Protein AF-A0A4Q6II82-F1 (afdb_monomer)

Nearest PDB structures (foldseek):
  4q05-assembly1_B  TM=6.747E-01  e=1.453E+00  uncultured bacterium
  6sfb-assembly1_A  TM=3.828E-01  e=8.451E+00  Homo sapiens
  5gsa-assembly1_A  TM=3.468E-01  e=8.451E+00  Homo sapiens

pLDDT: mean 82.4, std 13.66, range [38.03, 94.25]

Sequence (100 aa):
MAVDDGSLKSLLQQRRLFLMPERRRTAVVVYVCVDDGFPGGFPVGRVIPSEAGTWSAYARVRPGHVFTDDRVSAGLPSLKEAVRAVVDHAHFGDVQATHR

Radius of gyration: 13.3 Å; Cα contacts (8 Å, |Δi|>4): 180; chains: 1; bounding box: 32×28×43 Å

Mean predicted aligned error: 6.78 Å

Secondary structure (DSSP, 8-state):
----HHHHHHHHHHTTEEEEEEE-SS-EEEEEEE--SSTT-EEEEEEEE-TTS-EEEEE--STT--TTS-EEEEEESSHHHHHHHHHHH---HHHHHTT-

Structure (mmCIF, N/CA/C/O backbone):
data_AF-A0A4Q6II82-F1
#
_entry.id   AF-A0A4Q6II82-F1
#
loop_
_atom_site.group_PDB
_atom_site.id
_atom_site.type_symbol
_atom_site.label_atom_id
_atom_site.label_alt_id
_atom_site.label_comp_id
_atom_site.label_asym_id
_atom_site.label_entity_id
_atom_site.label_seq_id
_atom_site.pdbx_PDB_ins_code
_atom_site.Cartn_x
_atom_site.Cartn_y
_atom_site.Cartn_z
_atom_site.occupancy
_atom_site.B_iso_or_equiv
_atom_site.auth_seq_id
_atom_site.auth_comp_id
_atom_site.auth_asym_id
_atom_site.auth_atom_id
_atom_site.pdbx_PDB_model_num
ATOM 1 N N . MET A 1 1 ? -1.664 -1.629 24.438 1.00 38.03 1 MET A N 1
ATOM 2 C CA . MET A 1 1 ? -1.399 -2.475 23.255 1.00 38.03 1 MET A CA 1
ATOM 3 C C . MET A 1 1 ? -0.543 -1.678 22.278 1.00 38.03 1 MET A C 1
ATOM 5 O O . MET A 1 1 ? -1.080 -0.963 21.449 1.00 38.03 1 MET A O 1
ATOM 9 N N . ALA A 1 2 ? 0.780 -1.723 22.436 1.00 46.97 2 ALA A N 1
ATOM 10 C CA . ALA A 1 2 ? 1.733 -1.061 21.546 1.00 46.97 2 ALA A CA 1
ATOM 11 C C . ALA A 1 2 ? 2.468 -2.158 20.773 1.00 46.97 2 ALA A C 1
ATOM 13 O O . ALA A 1 2 ? 3.556 -2.575 2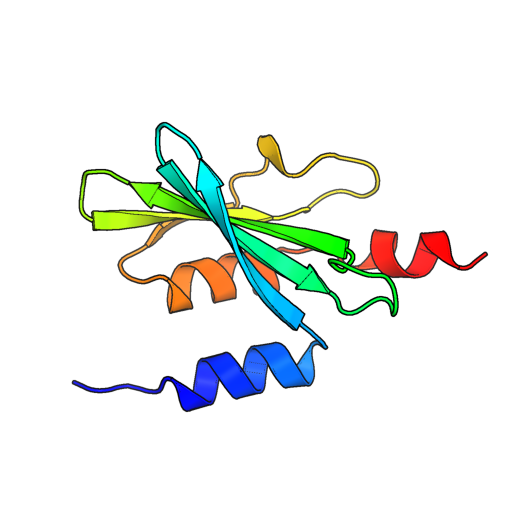1.153 1.00 46.97 2 ALA A O 1
ATOM 14 N N . VAL A 1 3 ? 1.805 -2.719 19.760 1.00 46.25 3 VAL A N 1
ATOM 15 C CA . VAL A 1 3 ? 2.374 -3.801 18.948 1.00 46.25 3 VAL A CA 1
ATOM 16 C C . VAL A 1 3 ? 2.920 -3.216 17.644 1.00 46.25 3 VAL A C 1
ATOM 18 O O . VAL A 1 3 ? 2.347 -3.332 16.559 1.00 46.25 3 VAL A O 1
ATOM 21 N N . ASP A 1 4 ? 4.113 -2.650 17.811 1.00 60.12 4 ASP A N 1
ATOM 22 C CA . ASP A 1 4 ? 5.253 -2.847 16.917 1.00 60.12 4 ASP A CA 1
ATOM 23 C C . ASP A 1 4 ? 5.324 -1.985 15.637 1.00 60.12 4 ASP A C 1
ATOM 25 O O . ASP A 1 4 ? 5.071 -2.461 14.524 1.00 60.12 4 ASP A O 1
ATOM 29 N N . ASP A 1 5 ? 5.746 -0.725 15.792 1.00 62.34 5 ASP A N 1
ATOM 30 C CA . ASP A 1 5 ? 6.299 0.096 14.698 1.00 62.34 5 ASP A CA 1
ATOM 31 C C . ASP A 1 5 ? 7.575 -0.530 14.095 1.00 62.34 5 ASP A C 1
ATOM 33 O O . ASP A 1 5 ? 7.860 -0.365 12.905 1.00 62.34 5 ASP A O 1
ATOM 37 N N . GLY A 1 6 ? 8.316 -1.313 14.891 1.00 70.44 6 GLY A N 1
ATOM 38 C CA . GLY A 1 6 ? 9.526 -2.023 14.468 1.00 70.44 6 GLY A CA 1
ATOM 39 C C . GLY A 1 6 ? 9.254 -3.027 13.349 1.00 70.44 6 GLY A C 1
ATOM 40 O O . GLY A 1 6 ? 9.936 -3.016 12.330 1.00 70.44 6 GLY A O 1
ATOM 41 N N . SER A 1 7 ? 8.193 -3.822 13.474 1.00 82.19 7 SER A N 1
ATOM 42 C CA . SER A 1 7 ? 7.794 -4.834 12.494 1.00 82.19 7 SER A CA 1
ATOM 43 C C . SER A 1 7 ? 7.440 -4.234 11.131 1.00 82.19 7 SER A C 1
ATOM 45 O O . SER A 1 7 ? 7.767 -4.826 10.102 1.00 82.19 7 SER A O 1
ATOM 47 N N . LEU A 1 8 ? 6.799 -3.059 11.098 1.00 83.88 8 LEU A N 1
ATOM 48 C CA . LEU A 1 8 ? 6.509 -2.378 9.835 1.00 83.88 8 LEU A CA 1
ATOM 49 C C . LEU A 1 8 ? 7.793 -1.837 9.202 1.00 83.88 8 LEU A C 1
ATOM 51 O O . LEU A 1 8 ? 8.022 -2.034 8.012 1.00 83.88 8 LEU A O 1
ATOM 55 N N . LYS A 1 9 ? 8.658 -1.206 10.001 1.00 85.56 9 LYS A N 1
ATOM 56 C CA . LYS A 1 9 ? 9.949 -0.698 9.528 1.00 85.56 9 LYS A CA 1
ATOM 57 C C . LYS A 1 9 ? 10.828 -1.818 8.967 1.00 85.56 9 LYS A C 1
ATOM 59 O O . LYS A 1 9 ? 11.383 -1.655 7.884 1.00 85.56 9 LYS A O 1
ATOM 64 N N . SER A 1 10 ? 10.908 -2.959 9.652 1.00 87.56 10 SER A N 1
ATOM 65 C CA . SER A 1 10 ? 11.648 -4.132 9.178 1.00 87.56 10 SER A CA 1
ATOM 66 C C . SER A 1 10 ? 11.079 -4.678 7.870 1.00 87.56 10 SER A C 1
ATOM 68 O O . SER A 1 10 ? 11.853 -4.938 6.953 1.00 87.56 10 SER A O 1
ATOM 70 N N . LEU A 1 11 ? 9.749 -4.788 7.744 1.00 87.31 11 LEU A N 1
ATOM 71 C CA . LEU A 1 11 ? 9.097 -5.217 6.501 1.00 87.31 11 LEU A CA 1
ATOM 72 C C . LEU A 1 11 ? 9.459 -4.295 5.329 1.00 87.31 11 LEU A C 1
ATOM 74 O O . LEU A 1 11 ? 9.827 -4.768 4.254 1.00 87.31 11 LEU A O 1
ATOM 78 N N . LEU A 1 12 ? 9.375 -2.980 5.548 1.00 88.94 12 LEU A N 1
ATOM 79 C CA . LEU A 1 12 ? 9.701 -1.988 4.529 1.00 88.94 12 LEU A CA 1
ATOM 80 C C . LEU A 1 12 ? 11.175 -2.091 4.118 1.00 88.94 12 LEU A C 1
ATOM 82 O O . LEU A 1 12 ? 11.474 -2.209 2.935 1.00 88.94 12 LEU A O 1
ATOM 86 N N . GLN A 1 13 ? 12.096 -2.159 5.080 1.00 88.62 13 GLN A N 1
ATOM 87 C CA . GLN A 1 13 ? 13.530 -2.297 4.807 1.00 88.62 13 GLN A CA 1
ATOM 88 C C . GLN A 1 13 ? 13.868 -3.585 4.046 1.00 88.62 13 GLN A C 1
ATOM 90 O O . GLN A 1 13 ? 14.606 -3.538 3.064 1.00 88.62 13 GLN A O 1
ATOM 95 N N . GLN A 1 14 ? 13.295 -4.725 4.445 1.00 87.81 14 GLN A N 1
ATOM 96 C CA . GLN A 1 14 ? 13.513 -6.022 3.788 1.00 87.81 14 GLN A CA 1
ATOM 97 C C . GLN A 1 14 ? 13.097 -6.026 2.314 1.00 87.81 14 GLN A C 1
ATOM 99 O O . GLN A 1 14 ? 13.660 -6.767 1.510 1.00 87.81 14 GLN A O 1
ATOM 104 N N . ARG A 1 15 ? 12.096 -5.220 1.959 1.00 84.94 15 ARG A N 1
ATOM 105 C CA . ARG A 1 15 ? 11.563 -5.112 0.598 1.00 84.94 15 ARG A CA 1
ATOM 106 C C . ARG A 1 15 ? 12.074 -3.876 -0.146 1.00 84.94 15 ARG A C 1
ATOM 108 O O . ARG A 1 15 ? 11.606 -3.622 -1.250 1.00 84.94 15 ARG A O 1
ATOM 115 N N . ARG A 1 16 ? 13.021 -3.124 0.437 1.00 90.12 16 ARG A N 1
ATOM 116 C CA . ARG A 1 16 ? 13.496 -1.825 -0.074 1.00 90.12 16 ARG A CA 1
ATOM 117 C C . ARG A 1 16 ? 12.338 -0.867 -0.378 1.00 90.12 16 ARG A C 1
ATOM 119 O O . ARG A 1 16 ? 12.289 -0.236 -1.426 1.00 90.12 16 ARG A O 1
ATOM 126 N N . LEU A 1 17 ? 11.382 -0.797 0.540 1.00 91.88 17 LEU A N 1
ATOM 127 C CA . LEU A 1 17 ? 10.202 0.051 0.450 1.00 91.88 17 LEU A CA 1
ATOM 128 C C . LEU A 1 17 ? 10.311 1.257 1.373 1.00 91.88 17 LEU A C 1
ATOM 130 O O . LEU A 1 17 ? 10.937 1.203 2.433 1.00 91.88 17 LEU A O 1
ATOM 134 N N . PHE A 1 18 ? 9.597 2.316 1.017 1.00 92.81 18 PHE A N 1
ATOM 135 C CA . PHE A 1 18 ? 9.360 3.461 1.881 1.00 92.81 18 PHE A CA 1
ATOM 136 C C . PHE A 1 18 ? 7.937 3.995 1.711 1.00 92.81 18 PHE A C 1
ATOM 138 O O . PHE A 1 18 ? 7.247 3.713 0.728 1.00 92.81 18 PHE A O 1
ATOM 145 N N . LEU A 1 19 ? 7.489 4.751 2.712 1.00 92.88 19 LEU A N 1
ATOM 146 C CA . LEU A 1 19 ? 6.180 5.393 2.709 1.00 92.88 19 LEU A CA 1
ATOM 147 C C . LEU A 1 19 ? 6.329 6.855 2.304 1.00 92.88 19 LEU A C 1
ATOM 149 O O . LEU A 1 19 ? 7.126 7.581 2.897 1.00 92.88 19 LEU A O 1
ATOM 153 N N . MET A 1 20 ? 5.527 7.289 1.336 1.00 92.50 20 MET A N 1
ATOM 154 C CA . MET A 1 20 ? 5.496 8.673 0.876 1.00 92.50 20 MET A CA 1
ATOM 155 C C . MET A 1 20 ? 4.094 9.260 1.090 1.00 92.50 20 MET A C 1
ATOM 157 O O . MET A 1 20 ? 3.183 8.980 0.306 1.00 92.50 20 MET A O 1
ATOM 161 N N . PRO A 1 21 ? 3.876 10.043 2.162 1.00 91.56 21 PRO A N 1
ATOM 162 C CA . PRO A 1 21 ? 2.603 10.711 2.389 1.00 91.56 21 PRO A CA 1
ATOM 163 C C . PRO A 1 21 ? 2.434 11.902 1.435 1.00 91.56 21 PRO A C 1
ATOM 165 O O . PRO A 1 21 ? 3.249 12.819 1.409 1.00 91.56 21 PRO A O 1
ATOM 168 N N . GLU A 1 22 ? 1.331 11.920 0.697 1.00 90.25 22 GLU A N 1
ATOM 169 C CA . GLU A 1 22 ? 0.887 13.027 -0.143 1.00 90.25 22 GLU A CA 1
ATOM 170 C C . GLU A 1 22 ? -0.415 13.597 0.433 1.00 90.25 22 GLU A C 1
ATOM 172 O O . GLU A 1 22 ? -1.441 12.916 0.528 1.00 90.25 22 GLU A O 1
ATOM 177 N N . ARG A 1 23 ? -0.393 14.874 0.821 1.00 85.44 23 ARG A N 1
ATOM 178 C CA . ARG A 1 23 ? -1.612 15.588 1.212 1.00 85.44 23 ARG A CA 1
ATOM 179 C C . ARG A 1 23 ? -2.300 16.108 -0.042 1.00 85.44 23 ARG A C 1
ATOM 181 O O . ARG A 1 23 ? -1.781 17.001 -0.706 1.00 85.44 23 ARG A O 1
ATOM 188 N N . ARG A 1 24 ? -3.487 15.585 -0.342 1.00 80.69 24 ARG A N 1
ATOM 189 C CA . ARG A 1 24 ? -4.381 16.146 -1.358 1.00 80.69 24 ARG A CA 1
ATOM 190 C C . ARG A 1 24 ? -5.432 17.024 -0.691 1.00 80.69 24 ARG A C 1
ATOM 192 O O . ARG A 1 24 ? -5.667 16.926 0.509 1.00 80.69 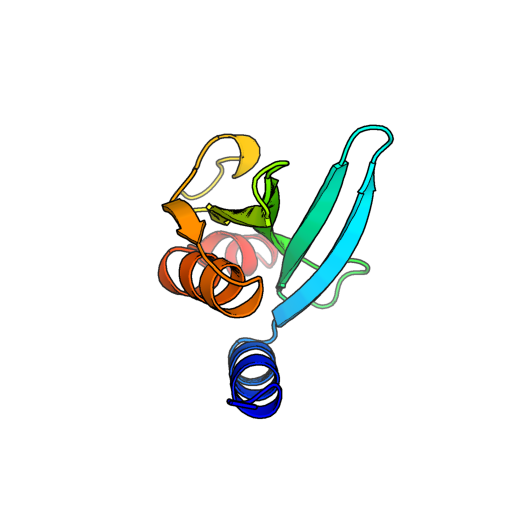24 ARG A O 1
ATOM 199 N N . ARG A 1 25 ? -6.082 17.885 -1.480 1.00 77.62 25 ARG A N 1
ATOM 200 C CA . ARG A 1 25 ? -7.099 18.833 -0.984 1.00 77.62 25 ARG A CA 1
ATOM 201 C C . ARG A 1 25 ? -8.243 18.157 -0.216 1.00 77.62 25 ARG A C 1
ATOM 203 O O . ARG A 1 25 ? -8.835 18.795 0.641 1.00 77.62 25 ARG A O 1
ATOM 210 N N . THR A 1 26 ? -8.542 16.897 -0.529 1.00 75.44 26 THR A N 1
ATOM 211 C CA . THR A 1 26 ? -9.690 16.151 0.007 1.00 75.44 26 THR A CA 1
ATOM 212 C C . THR A 1 26 ? -9.310 14.931 0.848 1.00 75.44 26 THR A C 1
ATOM 214 O O . THR A 1 26 ? -10.177 14.377 1.509 1.00 75.44 26 THR A O 1
ATOM 217 N N . ALA A 1 27 ? -8.047 14.487 0.831 1.00 79.31 27 ALA A N 1
ATOM 218 C CA . ALA A 1 27 ? -7.607 13.298 1.564 1.00 79.31 27 ALA A CA 1
ATOM 219 C C . ALA A 1 27 ? -6.080 13.244 1.717 1.00 79.31 27 ALA A C 1
ATOM 221 O O . ALA A 1 27 ? -5.332 13.788 0.901 1.00 79.31 27 ALA A O 1
ATOM 222 N N . VAL A 1 28 ? -5.610 12.519 2.732 1.00 87.88 28 VAL A N 1
ATOM 223 C CA . VAL A 1 28 ? -4.210 12.088 2.824 1.00 87.88 28 VAL A CA 1
ATOM 224 C C . VAL A 1 28 ? -4.074 10.766 2.081 1.00 87.88 28 VAL A C 1
ATOM 226 O O . VAL A 1 28 ? -4.803 9.827 2.367 1.00 87.88 28 VAL A O 1
ATOM 229 N N . VAL A 1 29 ? -3.139 10.672 1.144 1.00 90.94 29 VAL A N 1
ATOM 230 C CA . VAL A 1 29 ? -2.786 9.414 0.478 1.00 90.94 29 VAL A CA 1
ATOM 231 C C . VAL A 1 29 ? -1.389 9.034 0.934 1.00 90.94 29 VAL A C 1
ATOM 233 O O . VAL A 1 29 ? -0.500 9.876 0.954 1.00 90.94 29 VAL A O 1
ATOM 236 N N . VAL A 1 30 ? -1.172 7.780 1.310 1.00 93.31 30 VAL A N 1
ATOM 237 C CA . VAL A 1 30 ? 0.171 7.278 1.618 1.00 93.31 30 VAL A CA 1
ATOM 238 C C . VAL A 1 30 ? 0.557 6.301 0.521 1.00 93.31 30 VAL A C 1
ATOM 240 O O . VAL A 1 30 ? -0.056 5.243 0.396 1.00 93.31 30 VAL A O 1
ATOM 243 N N . TYR A 1 31 ? 1.552 6.652 -0.289 1.00 92.25 31 TYR A N 1
ATOM 244 C CA . TYR A 1 31 ? 2.096 5.725 -1.277 1.00 92.25 31 TYR A CA 1
ATOM 245 C C . TYR A 1 31 ? 3.076 4.770 -0.617 1.00 92.25 31 TYR A C 1
ATOM 247 O O . TYR A 1 31 ? 3.829 5.151 0.282 1.00 92.25 31 TYR A O 1
ATOM 255 N N . VAL A 1 32 ? 3.058 3.532 -1.094 1.00 92.12 32 VAL A N 1
ATOM 256 C CA . VAL A 1 32 ? 4.082 2.532 -0.816 1.00 92.12 32 VAL A CA 1
ATOM 257 C C . VAL A 1 32 ? 4.961 2.482 -2.056 1.00 92.12 32 VAL A C 1
ATOM 259 O O . VAL A 1 32 ? 4.504 2.064 -3.124 1.00 92.12 32 VAL A O 1
ATOM 262 N N . CYS A 1 33 ? 6.195 2.954 -1.925 1.00 91.50 33 CYS A N 1
ATOM 263 C CA . CYS A 1 33 ? 7.139 3.058 -3.029 1.00 91.50 33 CYS A CA 1
ATOM 264 C C . CYS A 1 33 ? 8.294 2.083 -2.834 1.00 91.50 33 CYS A C 1
ATOM 266 O O . CYS A 1 33 ? 8.760 1.891 -1.712 1.00 91.50 33 CYS A O 1
ATOM 268 N N . VAL A 1 34 ? 8.764 1.498 -3.931 1.00 90.12 34 VAL A N 1
ATOM 269 C CA . VAL A 1 34 ? 10.049 0.804 -3.990 1.00 90.12 34 VAL A CA 1
ATOM 270 C C . VAL A 1 34 ? 11.145 1.826 -4.232 1.00 90.12 34 VAL A C 1
ATOM 272 O O . VAL A 1 34 ? 11.002 2.713 -5.070 1.00 90.12 34 VAL A O 1
ATOM 275 N N . ASP A 1 35 ? 12.240 1.686 -3.498 1.00 88.88 35 ASP A N 1
ATOM 276 C CA . ASP A 1 35 ? 13.498 2.347 -3.801 1.00 88.88 35 ASP A CA 1
ATOM 277 C C . ASP A 1 35 ? 14.133 1.700 -5.042 1.00 88.88 35 ASP A C 1
ATOM 279 O O . ASP A 1 35 ? 14.771 0.644 -4.978 1.00 88.88 35 ASP A O 1
ATOM 283 N N . ASP A 1 36 ? 13.916 2.340 -6.185 1.00 83.31 36 ASP A N 1
ATOM 284 C CA . ASP A 1 36 ? 14.463 2.000 -7.500 1.00 83.31 36 ASP A CA 1
ATOM 285 C C . ASP A 1 36 ? 15.708 2.841 -7.852 1.00 83.31 36 ASP A C 1
ATOM 287 O O . ASP A 1 36 ? 16.239 2.739 -8.956 1.00 83.31 36 ASP A O 1
ATOM 291 N N . GLY A 1 37 ? 16.206 3.655 -6.911 1.00 84.31 37 GLY A N 1
ATOM 292 C CA . GLY A 1 37 ? 17.313 4.585 -7.132 1.00 84.31 37 GLY A CA 1
ATOM 293 C C . GLY A 1 37 ? 16.915 5.925 -7.765 1.00 84.31 37 GLY A C 1
ATOM 294 O O . GLY A 1 37 ? 17.787 6.781 -7.926 1.00 84.31 37 GLY A O 1
ATOM 295 N N . PHE A 1 38 ? 15.633 6.150 -8.084 1.00 82.69 38 PHE A N 1
ATOM 296 C CA . PHE A 1 38 ? 15.136 7.428 -8.596 1.00 82.69 38 PHE A CA 1
ATOM 297 C C . PHE A 1 38 ? 14.479 8.283 -7.498 1.00 82.69 38 PHE A C 1
ATOM 299 O O . PHE A 1 38 ? 13.904 7.761 -6.536 1.00 82.69 38 PHE A O 1
ATOM 306 N N . PRO A 1 39 ? 14.512 9.625 -7.624 1.00 82.31 39 PRO A N 1
ATOM 307 C CA . PRO A 1 39 ? 13.795 10.507 -6.710 1.00 82.31 39 PRO A CA 1
ATOM 308 C C . PRO A 1 39 ? 12.294 10.181 -6.671 1.00 82.31 39 PRO A C 1
ATOM 310 O O . PRO A 1 39 ? 11.612 10.245 -7.689 1.00 82.31 39 PRO A O 1
ATOM 313 N N . GLY A 1 40 ? 11.774 9.861 -5.484 1.00 82.62 40 GLY A N 1
ATOM 314 C CA . GLY A 1 40 ? 10.357 9.527 -5.278 1.00 82.62 40 GLY A CA 1
ATOM 315 C C . GLY A 1 40 ? 10.010 8.041 -5.421 1.00 82.62 40 GLY A C 1
ATOM 316 O O . GLY A 1 40 ? 8.936 7.641 -4.961 1.00 82.62 40 GLY A O 1
ATOM 317 N N . GLY A 1 41 ? 10.936 7.222 -5.934 1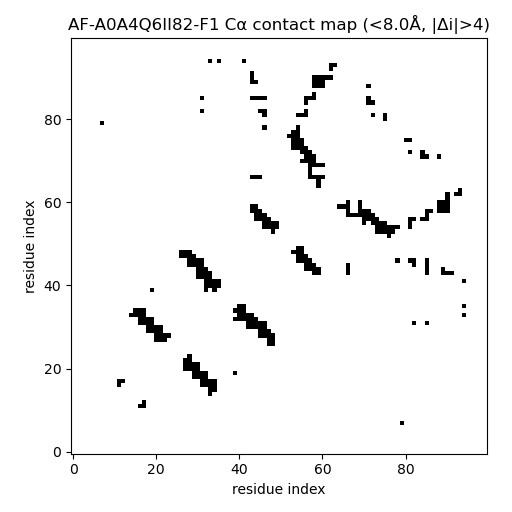.00 87.19 41 GLY A N 1
ATOM 318 C CA . GLY A 1 41 ? 10.784 5.774 -6.076 1.00 87.19 41 GLY A CA 1
ATOM 319 C C . GLY A 1 41 ? 9.673 5.344 -7.036 1.00 87.19 41 GLY A C 1
ATOM 320 O O . GLY A 1 41 ? 8.929 6.161 -7.585 1.00 87.19 41 GLY A O 1
ATOM 321 N N . PHE A 1 42 ? 9.498 4.030 -7.177 1.00 86.94 42 PHE A N 1
ATOM 322 C CA . PHE A 1 42 ? 8.412 3.465 -7.971 1.00 86.94 42 PHE A CA 1
ATOM 323 C C . PHE A 1 42 ? 7.201 3.125 -7.090 1.00 86.94 42 PHE A C 1
ATOM 325 O O . PHE A 1 42 ? 7.301 2.246 -6.227 1.00 86.94 42 PHE A O 1
ATOM 332 N N . PRO A 1 43 ? 6.029 3.754 -7.288 1.00 89.31 43 PRO A N 1
ATOM 333 C CA . PRO A 1 43 ? 4.848 3.455 -6.490 1.00 89.31 43 PRO A CA 1
ATOM 334 C C . PRO A 1 43 ? 4.265 2.083 -6.859 1.00 89.31 43 PRO A C 1
ATOM 336 O O . PRO A 1 43 ? 3.768 1.858 -7.968 1.00 89.31 43 PRO A O 1
ATOM 339 N N . VAL A 1 44 ? 4.284 1.168 -5.888 1.00 89.75 44 VAL A N 1
ATOM 340 C CA . VAL A 1 44 ? 3.709 -0.185 -6.000 1.00 89.75 44 VAL A CA 1
ATOM 341 C C . VAL A 1 44 ? 2.317 -0.288 -5.385 1.00 89.75 44 VAL A C 1
ATOM 343 O O . VAL A 1 44 ? 1.609 -1.271 -5.596 1.00 89.75 44 VAL A O 1
ATOM 346 N N . GLY A 1 45 ? 1.890 0.742 -4.661 1.00 91.94 45 GLY A N 1
ATOM 347 C CA . GLY A 1 45 ? 0.529 0.860 -4.170 1.00 91.94 45 GLY A CA 1
ATOM 348 C C . GLY A 1 45 ? 0.297 2.140 -3.385 1.00 91.94 45 GLY A C 1
ATOM 349 O O . GLY A 1 45 ? 1.186 2.981 -3.226 1.00 91.94 45 GLY A O 1
ATOM 350 N N . ARG A 1 46 ? -0.922 2.283 -2.876 1.00 93.00 46 ARG A N 1
ATOM 351 C CA . ARG A 1 46 ? -1.318 3.375 -1.991 1.00 93.00 46 ARG A CA 1
ATOM 352 C C . ARG A 1 46 ? -2.305 2.895 -0.949 1.00 93.00 46 ARG A C 1
ATOM 354 O O . ARG A 1 46 ? -3.081 1.970 -1.177 1.00 93.00 46 ARG A O 1
ATOM 361 N N . VAL A 1 47 ? -2.329 3.598 0.167 1.00 93.50 47 VAL A N 1
ATOM 362 C CA . VAL A 1 47 ? -3.336 3.429 1.202 1.00 93.50 47 VAL A CA 1
ATOM 363 C C . VAL A 1 47 ? -4.010 4.765 1.472 1.00 93.50 47 VAL A C 1
ATOM 365 O O . VAL A 1 47 ? -3.369 5.819 1.474 1.00 93.50 47 VAL A O 1
ATOM 368 N N . ILE A 1 48 ? -5.328 4.717 1.631 1.00 92.69 48 ILE A N 1
ATOM 369 C CA . ILE A 1 48 ? -6.179 5.896 1.796 1.00 92.69 48 ILE A CA 1
ATOM 370 C C . ILE A 1 48 ? -7.002 5.697 3.074 1.00 92.69 48 ILE A C 1
ATOM 372 O O . ILE A 1 48 ? -7.653 4.653 3.202 1.00 92.69 48 ILE A O 1
ATOM 376 N N . PRO A 1 49 ? -6.984 6.649 4.022 1.00 91.94 49 PRO A N 1
ATOM 377 C CA . PRO A 1 49 ? -7.870 6.628 5.169 1.00 91.94 49 PRO A CA 1
ATOM 378 C C . PRO A 1 49 ? -9.293 6.980 4.724 1.00 91.94 49 PRO A C 1
ATOM 380 O O . PRO A 1 49 ? -9.515 7.853 3.887 1.00 91.94 49 PRO A O 1
ATOM 383 N N . SER A 1 50 ? -10.262 6.289 5.300 1.00 87.12 50 SER A N 1
ATOM 384 C CA . SER A 1 50 ? -11.684 6.605 5.203 1.00 87.12 50 SER A CA 1
ATOM 385 C C . SER A 1 50 ? -12.093 7.575 6.309 1.00 87.12 50 SER A C 1
ATOM 387 O O . SER A 1 50 ? -11.457 7.640 7.362 1.00 87.12 50 SER A O 1
ATOM 389 N N . GLU A 1 51 ? -13.214 8.264 6.106 1.00 84.00 51 GLU A N 1
ATOM 390 C CA . GLU A 1 51 ? -13.829 9.123 7.129 1.00 84.00 51 GLU A CA 1
ATOM 391 C C . GLU A 1 51 ? -14.237 8.339 8.388 1.00 84.00 51 GLU A C 1
ATOM 393 O O . GLU A 1 51 ? -14.234 8.883 9.487 1.00 84.00 51 GLU A O 1
ATOM 398 N N . ALA A 1 52 ? -14.503 7.036 8.250 1.00 83.44 52 ALA A N 1
ATOM 399 C CA . ALA A 1 52 ? -14.839 6.133 9.351 1.00 83.44 52 ALA A CA 1
ATOM 400 C C . ALA A 1 52 ? -13.620 5.674 10.183 1.00 83.44 52 ALA A C 1
ATOM 402 O O . ALA A 1 52 ? -13.753 4.800 11.035 1.00 83.44 52 ALA A O 1
ATOM 403 N N . GLY A 1 53 ? -12.418 6.202 9.919 1.00 85.56 53 GLY A N 1
ATOM 404 C CA . GLY A 1 53 ? -11.195 5.850 10.653 1.00 85.56 53 GLY A CA 1
ATOM 405 C C . GLY A 1 53 ? -10.554 4.518 10.243 1.00 85.56 53 GLY A C 1
ATOM 406 O O . GLY A 1 53 ? -9.587 4.086 10.864 1.00 85.56 53 GLY A O 1
ATOM 407 N N . THR A 1 54 ? -11.056 3.876 9.186 1.00 93.50 54 THR A N 1
ATOM 408 C CA . THR A 1 54 ? -10.455 2.663 8.599 1.00 93.50 54 THR A CA 1
ATOM 409 C C . THR A 1 54 ? -9.626 2.991 7.363 1.00 93.50 54 THR A C 1
ATOM 411 O O . THR A 1 54 ? -9.745 4.081 6.809 1.00 93.50 54 THR A O 1
ATOM 414 N N . TRP A 1 55 ? -8.813 2.054 6.890 1.00 94.06 55 TRP A N 1
ATOM 415 C CA . TRP A 1 55 ? -7.934 2.224 5.737 1.00 94.06 55 TRP A CA 1
ATOM 416 C C . TRP A 1 55 ? -8.354 1.325 4.573 1.00 94.06 55 TRP A C 1
ATOM 418 O O . TRP A 1 55 ? -8.809 0.195 4.757 1.00 94.06 55 TRP A O 1
ATOM 428 N N . SER A 1 56 ? -8.174 1.833 3.357 1.00 94.00 56 SER A N 1
ATOM 429 C CA . SER A 1 56 ? -8.268 1.061 2.116 1.00 94.00 56 SER A CA 1
ATOM 430 C C . SER A 1 56 ? -6.888 0.912 1.495 1.00 94.00 56 SER A C 1
ATOM 432 O O . SER A 1 56 ? -6.135 1.884 1.439 1.00 94.00 56 SER A O 1
ATOM 434 N N . ALA A 1 57 ? -6.578 -0.288 1.016 1.00 94.25 57 ALA A N 1
ATOM 435 C CA . ALA A 1 57 ? -5.318 -0.638 0.382 1.00 94.25 57 ALA A CA 1
ATOM 436 C C . ALA A 1 57 ? -5.520 -0.896 -1.111 1.00 94.25 57 ALA A C 1
ATOM 438 O O . ALA A 1 57 ? -6.409 -1.649 -1.514 1.00 94.25 57 ALA A O 1
ATOM 439 N N . TYR A 1 58 ? -4.662 -0.283 -1.917 1.00 93.31 58 TYR A N 1
ATOM 440 C CA . TYR A 1 58 ? -4.618 -0.428 -3.365 1.00 93.31 58 TYR A CA 1
ATOM 441 C C . TYR A 1 58 ? -3.205 -0.835 -3.755 1.00 93.31 58 TYR A C 1
ATOM 443 O O . TYR A 1 58 ? -2.246 -0.197 -3.316 1.00 93.31 58 TYR A O 1
ATOM 451 N N . ALA A 1 59 ? -3.064 -1.876 -4.564 1.00 90.94 59 ALA A N 1
ATOM 452 C CA . ALA A 1 59 ? -1.760 -2.400 -4.953 1.00 90.94 59 ALA A CA 1
ATOM 453 C C . ALA A 1 59 ? -1.711 -2.633 -6.454 1.00 90.94 59 ALA A C 1
ATOM 455 O O . ALA A 1 59 ? -2.706 -2.994 -7.074 1.00 90.94 59 ALA A O 1
ATOM 456 N N . ARG A 1 60 ? -0.533 -2.457 -7.044 1.00 87.06 60 ARG A N 1
ATOM 457 C CA . ARG A 1 60 ? -0.292 -2.819 -8.435 1.00 87.06 60 ARG A CA 1
ATOM 458 C C . ARG A 1 60 ? -0.277 -4.338 -8.539 1.00 87.06 60 ARG A C 1
ATOM 460 O O . ARG A 1 60 ? 0.749 -4.949 -8.295 1.00 87.06 60 ARG A O 1
ATOM 467 N N . VAL A 1 61 ? -1.407 -4.948 -8.873 1.00 81.88 61 VAL A N 1
ATOM 468 C CA . VAL A 1 61 ? -1.532 -6.416 -8.971 1.00 81.88 61 VAL A CA 1
ATOM 469 C C . VAL A 1 61 ? -1.229 -6.947 -10.374 1.00 81.88 61 VAL A C 1
ATOM 471 O O . VAL A 1 61 ? -0.989 -8.140 -10.544 1.00 81.88 61 VAL A O 1
ATOM 474 N N . ARG A 1 62 ? -1.239 -6.074 -11.391 1.00 77.88 62 ARG A N 1
ATOM 475 C CA . ARG A 1 62 ? -1.041 -6.425 -12.805 1.00 77.88 62 ARG A CA 1
ATOM 476 C C . ARG A 1 62 ? 0.107 -5.618 -13.420 1.00 77.88 62 ARG A C 1
ATOM 478 O O . ARG A 1 62 ? 0.161 -4.407 -13.190 1.00 77.88 62 ARG A O 1
ATOM 485 N N . PRO A 1 63 ? 0.974 -6.249 -14.232 1.00 71.38 63 PRO A N 1
ATOM 486 C CA . PRO A 1 63 ? 1.983 -5.539 -15.010 1.00 71.38 63 PRO A CA 1
ATOM 487 C C . PRO A 1 63 ? 1.371 -4.470 -15.922 1.00 71.38 63 PRO A C 1
ATOM 489 O O . PRO A 1 63 ? 0.347 -4.712 -16.564 1.00 71.38 63 PRO A O 1
ATOM 492 N N . GLY A 1 64 ? 1.991 -3.292 -15.989 1.00 67.44 64 GLY A N 1
ATOM 493 C CA . GLY A 1 64 ? 1.611 -2.213 -16.911 1.00 67.44 64 GLY A CA 1
ATOM 494 C C . GLY A 1 64 ? 0.308 -1.473 -16.576 1.00 67.44 64 GLY A C 1
ATOM 495 O O . GLY A 1 64 ? -0.07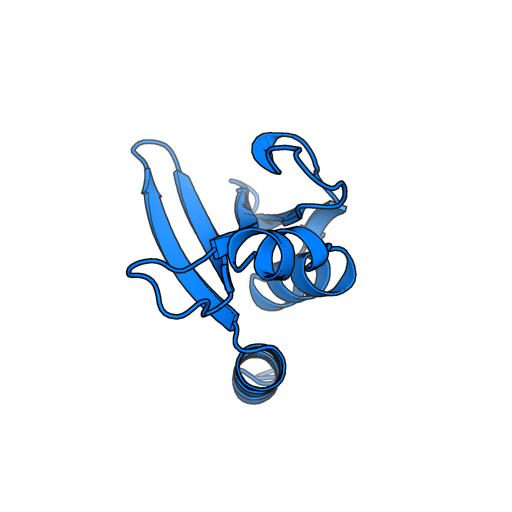7 -0.571 -17.319 1.00 67.44 64 GLY A O 1
ATOM 496 N N . HIS A 1 65 ? -0.362 -1.805 -15.468 1.00 67.56 65 HIS A N 1
ATOM 497 C CA . HIS A 1 65 ? -1.602 -1.151 -15.047 1.00 67.56 65 HIS A CA 1
ATOM 498 C C . HIS A 1 65 ? -1.361 -0.126 -13.932 1.00 67.56 65 HIS A C 1
ATOM 500 O O . HIS A 1 65 ? -0.510 -0.307 -13.056 1.00 67.56 65 HIS A O 1
ATOM 506 N N . VAL A 1 66 ? -2.122 0.969 -13.949 1.00 66.25 66 VAL A N 1
ATOM 507 C CA . VAL A 1 66 ? -2.080 1.961 -12.872 1.00 66.25 66 VAL A CA 1
ATOM 508 C C . VAL A 1 66 ? -2.921 1.434 -11.709 1.00 66.25 66 VAL A C 1
ATOM 510 O O . VAL A 1 66 ? -4.117 1.212 -11.850 1.00 66.25 66 VAL A O 1
ATOM 513 N N . PHE A 1 67 ? -2.315 1.287 -10.530 1.00 68.81 67 PHE A N 1
ATOM 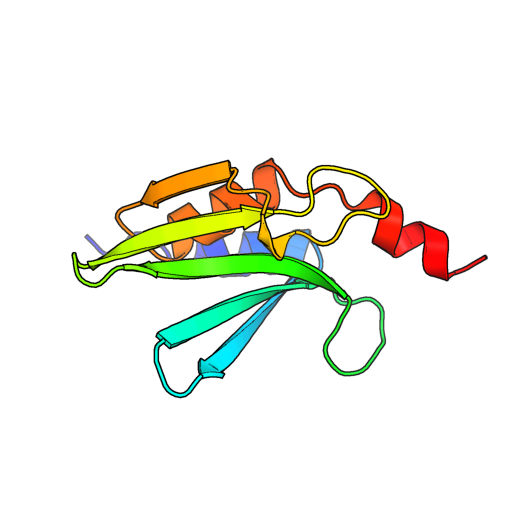514 C CA . PHE A 1 67 ? -2.947 0.740 -9.316 1.00 68.81 67 PHE A CA 1
ATOM 515 C C . PHE A 1 67 ? -4.094 1.592 -8.738 1.00 68.81 67 PHE A C 1
ATOM 517 O O . PHE A 1 67 ? -4.592 1.304 -7.650 1.00 68.81 67 PHE A O 1
ATOM 524 N N . THR A 1 68 ? -4.496 2.673 -9.412 1.00 68.00 68 THR A N 1
ATOM 525 C CA . THR A 1 68 ? -5.541 3.597 -8.953 1.00 68.00 68 THR A CA 1
ATOM 526 C C . THR A 1 68 ? -6.861 2.867 -8.680 1.00 68.00 68 THR A C 1
ATOM 528 O O . THR A 1 68 ? -7.537 3.226 -7.714 1.00 68.00 68 THR A O 1
ATOM 531 N N . ASP A 1 69 ? -7.159 1.807 -9.436 1.00 70.31 69 ASP A N 1
ATOM 532 C CA . ASP A 1 69 ? -8.430 1.070 -9.361 1.00 70.31 69 ASP A CA 1
ATOM 533 C C . ASP A 1 69 ? -8.312 -0.323 -8.713 1.00 70.31 69 ASP A C 1
ATOM 535 O O . ASP A 1 69 ? -9.318 -0.970 -8.416 1.00 70.31 69 ASP A O 1
ATOM 539 N N . ASP A 1 70 ? -7.093 -0.776 -8.413 1.00 85.00 70 ASP A N 1
ATOM 540 C CA . ASP A 1 70 ? -6.824 -2.129 -7.917 1.00 85.00 70 ASP A CA 1
ATOM 541 C C . ASP A 1 70 ? -6.898 -2.192 -6.383 1.00 85.00 70 ASP A C 1
ATOM 543 O O . ASP A 1 70 ? -5.890 -2.303 -5.677 1.00 85.00 70 ASP A O 1
ATOM 547 N N . ARG A 1 71 ? -8.117 -2.085 -5.839 1.00 91.75 71 ARG A N 1
ATOM 548 C CA . ARG A 1 71 ? -8.354 -2.219 -4.393 1.00 91.75 71 ARG A CA 1
ATOM 549 C C . ARG A 1 71 ? -8.192 -3.674 -3.956 1.00 91.75 71 ARG A C 1
ATOM 551 O O . ARG A 1 71 ? -9.000 -4.522 -4.320 1.00 91.75 71 ARG A O 1
ATOM 558 N N . VAL A 1 72 ? -7.200 -3.933 -3.109 1.00 92.62 72 VAL A N 1
ATOM 559 C CA . VAL A 1 72 ? -6.891 -5.279 -2.594 1.00 92.62 72 VAL A CA 1
ATOM 560 C C . VAL A 1 72 ? -7.484 -5.538 -1.214 1.00 92.62 72 VAL A C 1
ATO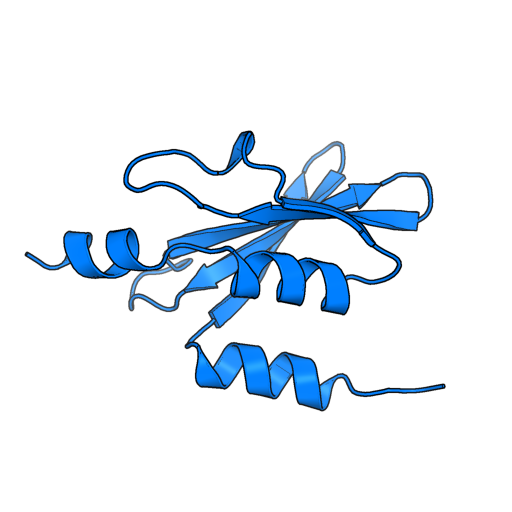M 562 O O . VAL A 1 72 ? -7.729 -6.683 -0.855 1.00 92.62 72 VAL A O 1
ATOM 565 N N . SER A 1 73 ? -7.748 -4.485 -0.435 1.00 93.12 73 SER A N 1
ATOM 566 C CA . SER A 1 73 ? -8.411 -4.608 0.866 1.00 93.12 73 SER A CA 1
ATOM 567 C C . SER A 1 73 ? -9.057 -3.290 1.311 1.00 93.12 73 SER A C 1
ATOM 569 O O . SER A 1 73 ? -8.682 -2.208 0.851 1.00 93.12 73 SE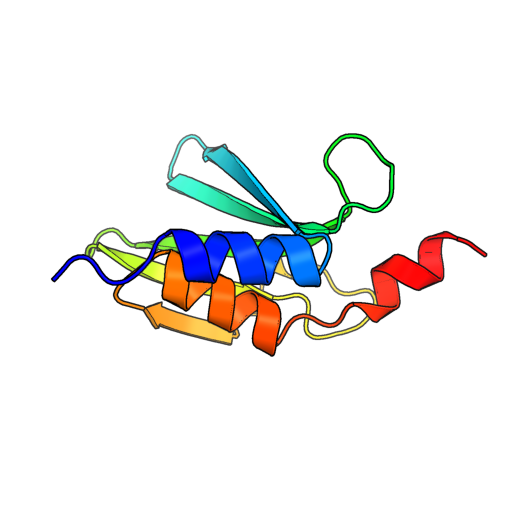R A O 1
ATOM 571 N N . ALA A 1 74 ? -10.052 -3.374 2.193 1.00 93.25 74 ALA A N 1
ATOM 572 C CA . ALA A 1 74 ? -10.805 -2.242 2.731 1.00 93.25 74 ALA A CA 1
ATOM 573 C C . ALA A 1 74 ? -11.246 -2.516 4.176 1.00 93.25 74 ALA A C 1
ATOM 575 O O . ALA A 1 74 ? -11.333 -3.670 4.589 1.00 93.25 74 ALA A O 1
ATOM 576 N N . GLY A 1 75 ? -11.552 -1.457 4.931 1.00 92.81 75 GLY A N 1
ATOM 577 C CA . GLY A 1 75 ? -12.002 -1.585 6.321 1.00 92.81 75 GLY A CA 1
ATOM 578 C C . GLY A 1 75 ? -10.880 -1.949 7.296 1.00 92.81 75 GLY A C 1
ATOM 579 O O . GLY A 1 75 ? -11.153 -2.444 8.385 1.00 92.81 75 GLY A O 1
ATOM 580 N N . LEU A 1 76 ? -9.620 -1.715 6.919 1.00 92.81 76 LEU A N 1
ATOM 581 C CA . LEU A 1 76 ? -8.477 -2.101 7.736 1.00 92.81 76 LEU A CA 1
ATOM 582 C C . LEU A 1 76 ? -8.334 -1.157 8.942 1.00 92.81 76 LEU A C 1
ATOM 584 O O . LEU A 1 76 ? -8.324 0.063 8.758 1.00 92.81 76 LEU A O 1
ATOM 588 N N . PRO A 1 77 ? -8.191 -1.674 10.171 1.00 92.06 77 PRO A N 1
ATOM 589 C CA . PRO A 1 77 ? -8.153 -0.873 11.394 1.00 92.06 77 PRO A CA 1
ATOM 590 C C . PRO A 1 77 ? -6.892 -0.012 11.540 1.00 92.06 77 PRO A C 1
ATOM 592 O O . PRO A 1 77 ? -6.839 0.845 12.418 1.00 92.06 77 PRO A O 1
ATOM 595 N N . SER A 1 78 ? -5.852 -0.223 10.724 1.00 91.62 78 SER A N 1
ATOM 596 C CA . SER A 1 78 ? -4.599 0.524 10.849 1.00 91.62 78 SER A CA 1
ATOM 597 C C . SER A 1 78 ? -3.856 0.715 9.528 1.00 91.62 78 SER A C 1
ATOM 599 O O . SER A 1 78 ? -3.959 -0.092 8.602 1.00 91.62 78 SER A O 1
ATOM 601 N N . LEU A 1 79 ? -3.017 1.758 9.486 1.00 90.12 79 LEU A N 1
ATOM 602 C CA . LEU A 1 79 ? -2.077 2.002 8.389 1.00 90.12 79 LEU A CA 1
ATOM 603 C C . LEU A 1 79 ? -1.152 0.798 8.166 1.00 90.12 79 LEU A C 1
ATOM 605 O O . LEU A 1 79 ? -0.890 0.421 7.030 1.00 90.12 79 LEU A O 1
ATOM 609 N N . LYS A 1 80 ? -0.675 0.175 9.248 1.00 90.62 80 LYS A N 1
ATOM 610 C CA . LYS A 1 80 ? 0.223 -0.985 9.200 1.00 90.62 80 LYS A CA 1
ATOM 611 C C . LYS A 1 80 ? -0.408 -2.162 8.464 1.00 90.62 80 LYS A C 1
ATOM 613 O O . LYS A 1 80 ? 0.249 -2.771 7.624 1.00 90.62 80 LYS A O 1
ATOM 618 N N . GLU A 1 81 ? -1.662 -2.477 8.766 1.00 91.94 81 GLU A N 1
ATOM 619 C CA . GLU A 1 81 ? -2.381 -3.546 8.071 1.00 91.94 81 GLU A CA 1
ATOM 620 C C . GLU A 1 81 ? -2.646 -3.194 6.612 1.00 91.94 81 GLU A C 1
ATOM 622 O O . GLU A 1 81 ? -2.480 -4.045 5.743 1.00 91.94 81 GLU A O 1
ATOM 627 N N . ALA A 1 82 ? -2.958 -1.931 6.321 1.00 93.44 82 ALA A N 1
ATOM 628 C CA . ALA A 1 82 ? -3.119 -1.467 4.949 1.00 93.44 82 ALA A CA 1
ATOM 629 C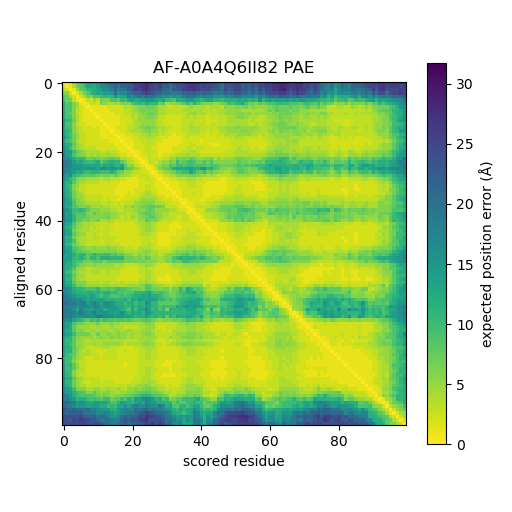 C . ALA A 1 82 ? -1.828 -1.580 4.136 1.00 93.44 82 ALA A C 1
ATOM 631 O O . ALA A 1 82 ? -1.855 -2.081 3.015 1.00 93.44 82 ALA A O 1
ATOM 632 N N . VAL A 1 83 ? -0.688 -1.185 4.705 1.00 92.94 83 VAL A N 1
ATOM 633 C CA . VAL A 1 83 ? 0.616 -1.326 4.047 1.00 92.94 83 VAL A CA 1
ATOM 634 C C . VAL A 1 83 ? 0.970 -2.799 3.856 1.00 92.94 83 VAL A C 1
ATOM 636 O O . VAL A 1 83 ? 1.418 -3.161 2.774 1.00 92.94 83 VAL A O 1
ATOM 639 N N . ARG A 1 84 ? 0.729 -3.662 4.852 1.00 92.38 84 ARG A N 1
ATOM 640 C CA . ARG A 1 84 ? 0.920 -5.115 4.697 1.00 92.38 84 ARG A CA 1
ATOM 641 C C . ARG A 1 84 ? 0.082 -5.668 3.550 1.00 92.38 84 ARG A C 1
ATOM 643 O O . ARG A 1 84 ? 0.642 -6.296 2.664 1.00 92.38 84 ARG A O 1
ATOM 650 N N . ALA A 1 85 ? -1.205 -5.326 3.494 1.00 93.19 85 ALA A N 1
ATOM 651 C CA . ALA A 1 85 ? -2.081 -5.745 2.405 1.00 93.19 85 ALA A CA 1
ATOM 652 C C . ALA A 1 85 ? -1.565 -5.288 1.031 1.00 93.19 85 ALA A C 1
ATOM 654 O O . ALA A 1 85 ? -1.634 -6.059 0.077 1.00 93.19 85 ALA A O 1
ATOM 655 N N . VAL A 1 86 ? -1.008 -4.073 0.927 1.00 92.62 86 VAL A N 1
ATOM 656 C CA . VAL A 1 86 ? -0.346 -3.624 -0.306 1.00 92.62 86 VAL A CA 1
ATOM 657 C C . VAL A 1 86 ? 0.854 -4.504 -0.633 1.00 92.62 86 VAL A C 1
ATOM 659 O O . VAL A 1 86 ? 0.940 -4.998 -1.747 1.00 92.62 86 VAL A O 1
ATOM 662 N N . VAL A 1 87 ? 1.767 -4.718 0.315 1.00 90.88 87 VAL A N 1
ATOM 663 C CA . VAL A 1 87 ? 2.999 -5.493 0.092 1.00 90.88 87 VAL A CA 1
ATOM 664 C C . VAL A 1 87 ? 2.709 -6.949 -0.270 1.00 90.88 87 VAL A C 1
ATOM 666 O O . VAL A 1 87 ? 3.400 -7.500 -1.123 1.00 90.88 87 VAL A O 1
ATOM 669 N N . ASP A 1 88 ? 1.686 -7.550 0.333 1.00 91.06 88 ASP A N 1
ATOM 670 C CA . ASP A 1 88 ? 1.300 -8.943 0.095 1.00 91.06 88 ASP A CA 1
ATOM 671 C C . ASP A 1 88 ? 0.716 -9.162 -1.312 1.00 91.06 88 ASP A C 1
ATOM 673 O O . ASP A 1 88 ? 0.829 -10.257 -1.859 1.00 91.06 88 ASP A O 1
ATOM 677 N N . HIS A 1 89 ? 0.117 -8.126 -1.913 1.00 88.62 89 HIS A N 1
ATOM 678 C CA . HIS A 1 89 ? -0.522 -8.208 -3.234 1.00 88.62 89 HIS A CA 1
ATOM 679 C C . HIS A 1 89 ? 0.253 -7.486 -4.344 1.00 88.62 89 HIS A C 1
ATOM 681 O O . HIS A 1 89 ? -0.025 -7.701 -5.524 1.00 88.62 89 HIS A O 1
ATOM 687 N N . ALA A 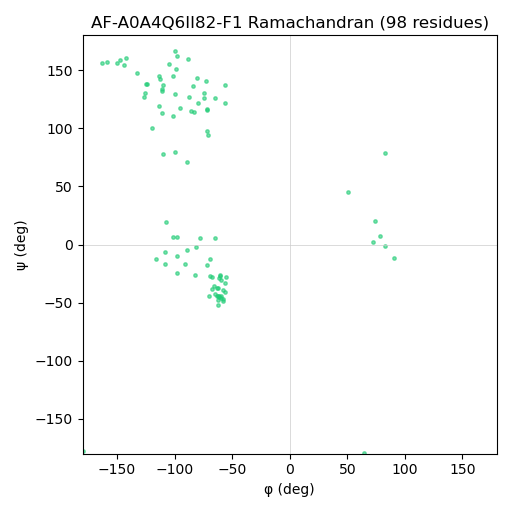1 90 ? 1.192 -6.607 -3.995 1.00 86.56 90 ALA A N 1
ATOM 688 C CA . ALA A 1 90 ? 1.941 -5.820 -4.960 1.00 86.56 90 ALA A CA 1
ATOM 689 C C . ALA A 1 90 ? 2.810 -6.720 -5.844 1.00 86.56 90 ALA A C 1
ATOM 691 O O . ALA A 1 90 ? 3.655 -7.488 -5.387 1.00 86.56 90 ALA A O 1
ATOM 692 N N . HIS A 1 91 ? 2.632 -6.563 -7.147 1.00 82.44 91 HIS A N 1
ATOM 693 C CA . HIS A 1 91 ? 3.467 -7.146 -8.170 1.00 82.44 91 HIS A CA 1
ATOM 694 C C . HIS A 1 91 ? 4.668 -6.230 -8.438 1.00 82.44 91 HIS A C 1
ATOM 696 O O . HIS A 1 91 ? 4.533 -5.117 -8.947 1.00 82.44 91 HIS A O 1
ATOM 702 N N . PHE A 1 92 ? 5.868 -6.724 -8.133 1.00 76.56 92 PHE A N 1
ATOM 703 C CA . PHE A 1 92 ? 7.123 -5.971 -8.253 1.00 76.56 92 PHE A CA 1
ATOM 704 C C . PHE A 1 92 ? 7.803 -6.083 -9.626 1.00 76.56 92 PHE A C 1
ATOM 706 O O . PHE A 1 92 ? 8.815 -5.427 -9.856 1.00 76.56 92 PHE A O 1
ATOM 713 N N . GLY A 1 93 ? 7.280 -6.900 -10.548 1.00 68.38 93 GLY A N 1
ATOM 714 C CA . GLY A 1 93 ? 7.942 -7.159 -11.835 1.00 68.38 93 GLY A CA 1
ATOM 715 C C . GLY A 1 93 ? 8.126 -5.917 -12.720 1.00 68.38 93 GLY A C 1
ATOM 716 O O . GLY A 1 93 ? 9.122 -5.830 -13.432 1.00 68.38 93 GLY A O 1
ATOM 717 N N . ASP A 1 94 ? 7.244 -4.917 -12.612 1.00 62.38 94 ASP A N 1
ATOM 718 C CA . ASP A 1 94 ? 7.359 -3.656 -13.368 1.00 62.38 94 ASP A CA 1
ATOM 719 C C . ASP A 1 94 ? 8.563 -2.808 -12.923 1.00 62.38 94 ASP A C 1
ATOM 721 O O . ASP A 1 94 ? 9.142 -2.072 -13.721 1.00 62.38 94 ASP A O 1
ATOM 725 N N . VAL A 1 95 ? 8.984 -2.950 -11.662 1.00 62.78 95 VAL A N 1
ATOM 726 C CA . VAL A 1 95 ? 10.154 -2.246 -11.116 1.00 62.78 95 VAL A CA 1
ATOM 727 C C . VAL A 1 95 ? 11.435 -2.727 -11.802 1.00 62.78 95 VAL A C 1
ATOM 729 O O . VAL A 1 95 ? 12.338 -1.943 -12.065 1.00 62.78 95 VAL A O 1
ATOM 732 N N . GLN A 1 96 ? 11.509 -4.019 -12.141 1.00 55.00 96 GLN A N 1
ATOM 733 C CA . GLN A 1 96 ? 12.683 -4.607 -12.794 1.00 55.00 96 GLN A CA 1
ATOM 734 C C . GLN A 1 96 ? 12.700 -4.385 -14.313 1.00 55.00 96 GLN A C 1
ATOM 736 O O . GLN A 1 96 ? 13.775 -4.345 -14.909 1.00 55.00 96 GLN A O 1
ATOM 741 N N . ALA A 1 97 ? 11.535 -4.212 -14.947 1.00 50.97 97 ALA A N 1
ATOM 742 C CA . ALA A 1 97 ? 11.427 -4.030 -16.397 1.00 50.97 97 ALA A CA 1
ATOM 743 C C . ALA A 1 97 ? 11.923 -2.657 -16.893 1.00 50.97 97 ALA A C 1
ATOM 745 O O . ALA A 1 97 ? 12.226 -2.514 -18.072 1.00 50.97 97 ALA A O 1
ATOM 746 N N . THR A 1 98 ? 12.055 -1.666 -16.006 1.00 47.97 98 THR A N 1
ATOM 747 C CA . THR A 1 98 ? 12.484 -0.298 -16.366 1.00 47.97 98 THR A CA 1
ATOM 748 C C . THR A 1 98 ? 14.017 -0.167 -16.507 1.00 47.97 98 THR A C 1
ATOM 750 O O . THR A 1 98 ? 14.520 0.885 -16.884 1.00 47.97 98 THR A O 1
ATOM 753 N N . HIS A 1 99 ? 14.776 -1.242 -16.252 1.00 46.47 99 HIS A N 1
ATOM 754 C CA . HIS A 1 99 ? 16.247 -1.271 -16.318 1.00 46.47 99 HIS A CA 1
ATOM 755 C C . HIS A 1 99 ? 16.827 -2.044 -17.523 1.00 46.47 99 HIS A C 1
ATOM 757 O O . HIS A 1 99 ? 17.991 -2.448 -17.469 1.00 46.47 99 HIS A O 1
ATOM 763 N N . ARG A 1 100 ? 16.056 -2.286 -18.592 1.00 40.72 100 ARG A N 1
ATOM 764 C CA . ARG A 1 100 ? 16.555 -2.950 -19.811 1.00 40.72 100 ARG A CA 1
ATOM 765 C C . ARG A 1 100 ? 16.538 -2.054 -21.036 1.00 40.72 100 ARG A C 1
ATOM 767 O O . ARG A 1 100 ? 15.529 -1.345 -21.222 1.00 40.72 100 ARG A O 1
#

Foldseek 3Di:
DPPDPPVLVVVCVVQQWDWDWDDDPVFIKIFIAHPLVDVPHHGQWIWTADPVQWIWIFGQQDPPDDSPPRTQDTRHNDPSVNVVSRVVRGDCVNSVVVPD

Solvent-accessible surface area (backbone atoms only — not comparable to full-atom values): 5730 Å² total; per-residue (Å²): 138,87,87,52,72,62,61,53,52,50,53,28,57,78,65,44,36,48,79,49,78,43,84,51,100,88,47,60,37,34,33,39,18,32,71,74,86,51,93,84,36,47,72,37,24,38,33,36,70,45,96,88,67,24,20,31,12,16,14,17,66,53,83,96,53,76,33,90,77,38,69,74,48,67,74,27,82,36,70,67,58,19,50,49,53,17,64,77,49,35,51,62,66,59,72,63,61,76,77,115